Protein AF-A0A9X3Z564-F1 (afdb_monomer)

Foldseek 3Di:
DDDDVVVLVVVLVCVVVVQADLDDPPDPPGHYDPPVRSVSNVVVNVVPPD

Mean predicted aligned error: 3.12 Å

Solvent-accessible surface area (backbone atoms only — not comparable to full-atom values): 3140 Å² total; per-residue (Å²): 128,85,79,57,75,77,50,38,63,52,52,34,50,40,36,75,70,69,70,31,34,62,65,82,88,82,64,87,89,69,48,52,46,55,75,87,44,30,64,62,22,51,54,57,52,60,70,66,76,117

Radius of gyration: 10.71 Å; Cα contacts (8 Å, |Δi|>4): 43; chains: 1; bounding box: 24×29×25 Å

Structure (mmCIF, N/CA/C/O backbone):
data_AF-A0A9X3Z564-F1
#
_entry.id   AF-A0A9X3Z564-F1
#
loop_
_atom_site.group_PDB
_atom_site.id
_atom_site.type_symbol
_atom_site.label_atom_id
_atom_site.label_alt_id
_atom_site.label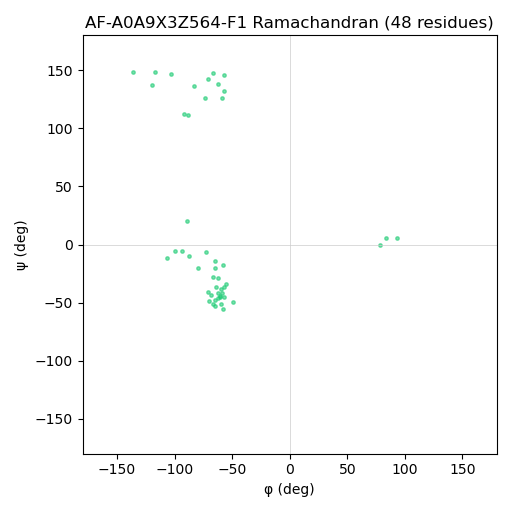_comp_id
_atom_site.label_asym_id
_atom_site.label_entity_id
_atom_site.label_seq_id
_atom_site.pdbx_PDB_ins_code
_atom_site.Cartn_x
_atom_site.Cartn_y
_atom_site.Cartn_z
_atom_site.occupancy
_atom_site.B_iso_or_equiv
_atom_site.auth_seq_id
_atom_site.auth_comp_id
_atom_site.auth_asym_id
_atom_site.auth_atom_id
_atom_site.pdbx_PDB_model_num
ATOM 1 N N . MET A 1 1 ? 4.599 13.828 2.556 1.00 63.59 1 MET A N 1
ATOM 2 C CA . MET A 1 1 ? 3.225 14.349 2.314 1.00 63.59 1 MET A CA 1
ATOM 3 C C . MET A 1 1 ? 2.312 13.724 3.372 1.00 63.59 1 MET A C 1
ATOM 5 O O . MET A 1 1 ? 2.705 12.726 3.952 1.00 63.59 1 MET A O 1
ATOM 9 N N . MET A 1 2 ? 1.141 14.275 3.710 1.00 85.00 2 MET A N 1
ATOM 10 C CA . MET A 1 2 ? 0.290 13.613 4.719 1.00 85.00 2 MET A CA 1
ATOM 11 C C . MET A 1 2 ? -0.361 12.354 4.120 1.00 85.00 2 MET A C 1
ATOM 13 O O . MET A 1 2 ? -1.003 12.435 3.068 1.00 85.00 2 MET A O 1
ATOM 17 N N . VAL A 1 3 ? -0.196 11.203 4.781 1.00 90.69 3 VAL A N 1
ATOM 18 C CA . VAL A 1 3 ? -0.859 9.939 4.425 1.00 90.69 3 VAL A CA 1
ATOM 19 C C . VAL A 1 3 ? -2.372 10.139 4.480 1.00 90.69 3 VAL A C 1
ATOM 21 O O . VAL A 1 3 ? -2.918 10.587 5.485 1.00 90.69 3 VAL A O 1
ATOM 24 N N . LYS A 1 4 ? -3.061 9.803 3.391 1.00 96.56 4 LYS A N 1
ATOM 25 C CA . LYS A 1 4 ? -4.520 9.795 3.308 1.00 96.56 4 LYS A CA 1
ATOM 26 C C . LYS A 1 4 ? -4.995 8.387 3.673 1.00 96.56 4 LYS A C 1
ATOM 28 O O . LYS A 1 4 ? -4.755 7.476 2.881 1.00 96.56 4 LY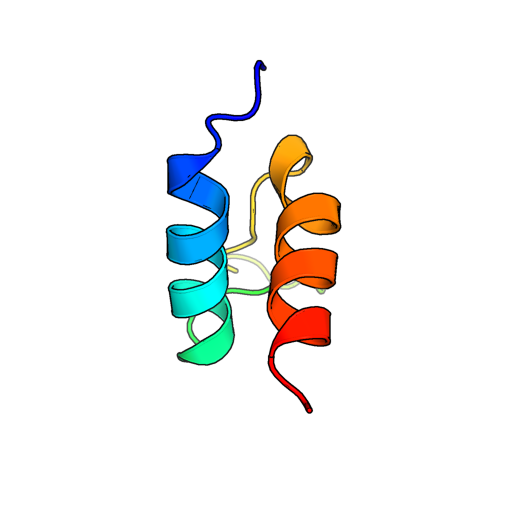S A O 1
ATOM 33 N N . PRO A 1 5 ? -5.679 8.171 4.812 1.00 96.44 5 PRO A N 1
ATOM 34 C CA . PRO A 1 5 ? -5.977 6.819 5.296 1.00 96.44 5 PRO A CA 1
ATOM 35 C C . PRO A 1 5 ? -6.724 5.940 4.286 1.00 96.44 5 PRO A C 1
ATOM 37 O O . PRO A 1 5 ? -6.447 4.751 4.177 1.00 96.44 5 PRO A O 1
ATOM 40 N N . TYR A 1 6 ? -7.607 6.530 3.473 1.00 97.06 6 TYR A N 1
ATOM 41 C CA . TYR A 1 6 ? -8.352 5.802 2.440 1.00 97.06 6 TYR A CA 1
ATOM 42 C C . TYR A 1 6 ? -7.466 5.224 1.323 1.00 97.06 6 TYR A C 1
ATOM 44 O O . TYR A 1 6 ? -7.892 4.309 0.626 1.00 97.06 6 TYR A O 1
ATOM 52 N N . MET A 1 7 ? -6.245 5.733 1.132 1.00 98.12 7 MET A N 1
ATOM 53 C CA . MET A 1 7 ? -5.321 5.228 0.112 1.00 98.12 7 MET A CA 1
ATOM 54 C C . MET A 1 7 ? -4.597 3.951 0.554 1.00 98.12 7 MET A C 1
ATOM 56 O O . MET A 1 7 ? -4.134 3.208 -0.305 1.00 98.12 7 MET A O 1
ATOM 60 N N . ILE A 1 8 ? -4.532 3.657 1.858 1.00 98.06 8 ILE A N 1
ATOM 61 C CA . ILE A 1 8 ? -3.922 2.424 2.384 1.00 98.06 8 ILE A CA 1
ATOM 62 C C . ILE A 1 8 ? -4.613 1.176 1.803 1.00 98.06 8 ILE A C 1
ATOM 64 O O . ILE A 1 8 ? -3.933 0.373 1.160 1.00 98.06 8 ILE A O 1
ATOM 68 N N . PRO A 1 9 ? -5.949 1.008 1.918 1.00 98.12 9 PRO A N 1
ATOM 69 C CA . PRO A 1 9 ? -6.616 -0.150 1.330 1.00 98.12 9 PRO A CA 1
ATOM 70 C C . PRO A 1 9 ? -6.575 -0.162 -0.203 1.00 98.12 9 PRO A C 1
ATOM 72 O O . PRO A 1 9 ? -6.558 -1.240 -0.795 1.00 98.12 9 PRO A O 1
ATOM 75 N N . VAL A 1 10 ? -6.511 1.005 -0.857 1.00 98.06 10 VAL A N 1
ATOM 76 C CA . VAL A 1 10 ? -6.389 1.110 -2.323 1.00 98.06 10 VAL A CA 1
ATOM 77 C C . VAL A 1 10 ? -5.042 0.566 -2.794 1.00 98.06 10 VAL A C 1
ATOM 79 O O . VAL A 1 10 ? -5.004 -0.301 -3.663 1.00 98.06 10 VAL A O 1
ATOM 82 N N . TYR A 1 11 ? -3.937 1.019 -2.199 1.00 98.06 11 TYR A N 1
ATOM 83 C CA . TYR A 1 11 ? -2.615 0.476 -2.512 1.00 98.06 11 TYR A CA 1
ATOM 84 C C . TYR A 1 11 ? -2.498 -0.994 -2.111 1.00 98.06 11 TYR A C 1
ATOM 86 O O . TYR A 1 11 ? -1.928 -1.776 -2.867 1.00 98.06 11 TYR A O 1
ATOM 94 N N . GLY A 1 12 ? -3.104 -1.401 -0.992 1.00 97.81 12 GLY A N 1
ATOM 95 C CA . GLY A 1 12 ? -3.185 -2.809 -0.607 1.00 97.81 12 GLY A CA 1
ATOM 96 C C . GLY A 1 12 ? -3.851 -3.674 -1.682 1.00 97.81 12 GLY A C 1
ATOM 97 O O . GLY A 1 12 ? -3.315 -4.717 -2.049 1.00 97.81 12 GLY A O 1
ATOM 98 N N . LEU A 1 13 ? -4.973 -3.225 -2.255 1.00 97.50 13 LEU A N 1
ATOM 99 C CA . LEU A 1 13 ? -5.628 -3.914 -3.372 1.00 97.50 13 LEU A CA 1
ATOM 100 C C . LEU A 1 13 ? -4.714 -4.006 -4.604 1.00 97.50 13 LEU A C 1
ATOM 102 O O . LEU A 1 13 ? -4.613 -5.068 -5.216 1.00 97.50 13 LEU A O 1
ATOM 106 N N . LEU A 1 14 ? -4.035 -2.911 -4.955 1.00 97.81 14 LEU A N 1
ATOM 107 C CA . LEU A 1 14 ? -3.127 -2.863 -6.102 1.00 97.81 14 LEU A CA 1
ATOM 108 C C . LEU A 1 14 ? -1.948 -3.835 -5.946 1.00 97.81 14 LEU A C 1
ATOM 110 O O . LEU A 1 14 ? -1.634 -4.561 -6.890 1.00 97.81 14 LEU A O 1
ATOM 114 N N . VAL A 1 15 ? -1.361 -3.919 -4.751 1.00 97.44 15 VAL A N 1
ATOM 115 C CA . VAL A 1 15 ? -0.309 -4.894 -4.427 1.00 97.44 15 VAL A CA 1
ATOM 116 C C . VAL A 1 15 ? -0.852 -6.322 -4.486 1.00 97.44 15 VAL A C 1
ATOM 118 O O . VAL A 1 15 ? -0.273 -7.177 -5.151 1.00 97.44 15 VAL A O 1
ATOM 121 N N . LYS A 1 16 ? -2.011 -6.587 -3.869 1.00 95.44 16 LYS A N 1
ATOM 122 C CA . LYS A 1 16 ? -2.641 -7.920 -3.849 1.00 95.44 16 LYS A CA 1
ATOM 123 C C . LYS A 1 16 ? -3.025 -8.419 -5.247 1.00 95.44 16 LYS A C 1
ATOM 125 O O . LYS A 1 16 ? -3.025 -9.622 -5.484 1.00 95.44 16 LYS A O 1
ATOM 130 N N . SER A 1 17 ? -3.319 -7.507 -6.176 1.00 95.25 17 SER A N 1
ATOM 131 C CA . SER A 1 17 ? -3.572 -7.828 -7.588 1.00 95.25 17 SER A CA 1
ATOM 132 C C . SER A 1 17 ? -2.313 -8.211 -8.383 1.00 95.25 17 SER A C 1
ATOM 134 O O . SER A 1 17 ? -2.424 -8.592 -9.544 1.00 95.25 17 SER A O 1
ATOM 136 N N . GLY A 1 18 ? -1.120 -8.090 -7.784 1.00 92.06 18 GLY A N 1
ATOM 137 C CA . GLY A 1 18 ? 0.172 -8.380 -8.414 1.00 92.06 18 GLY A CA 1
ATOM 138 C C . GLY A 1 18 ? 0.688 -7.284 -9.351 1.00 92.06 18 GLY A C 1
ATOM 139 O O . GLY A 1 18 ? 1.763 -7.425 -9.921 1.00 92.06 18 GLY A O 1
ATOM 140 N N . GLY A 1 19 ? -0.058 -6.188 -9.529 1.00 91.44 19 GLY A N 1
ATOM 141 C CA . GLY A 1 19 ? 0.304 -5.107 -10.450 1.00 91.44 19 GLY A CA 1
ATOM 142 C C . GLY A 1 19 ? 1.203 -4.020 -9.855 1.00 91.44 19 GLY A C 1
ATOM 143 O O . GLY A 1 19 ? 1.646 -3.148 -10.603 1.00 91.44 19 GLY A O 1
ATOM 144 N N . TRP A 1 20 ? 1.410 -4.022 -8.535 1.00 97.75 20 TRP A N 1
ATOM 145 C CA . TRP A 1 20 ? 2.224 -3.044 -7.810 1.00 97.75 20 TRP A CA 1
ATOM 146 C C . TRP A 1 20 ? 3.117 -3.730 -6.777 1.00 97.75 20 TRP A C 1
ATOM 148 O O . TRP A 1 20 ? 2.725 -4.727 -6.172 1.00 97.75 20 TRP A O 1
ATOM 158 N N . LEU A 1 21 ? 4.289 -3.150 -6.541 1.00 97.88 21 LEU A N 1
ATOM 159 C CA . LEU A 1 21 ? 5.254 -3.592 -5.541 1.00 97.88 21 LEU A CA 1
ATOM 160 C C . LEU A 1 21 ? 5.213 -2.687 -4.307 1.00 97.88 21 LEU A C 1
ATOM 162 O O . LEU A 1 21 ? 4.992 -1.480 -4.423 1.00 97.88 21 LEU A O 1
ATOM 166 N N . ILE A 1 22 ? 5.453 -3.261 -3.125 1.00 97.25 22 ILE A N 1
ATOM 167 C CA . ILE A 1 22 ? 5.627 -2.472 -1.8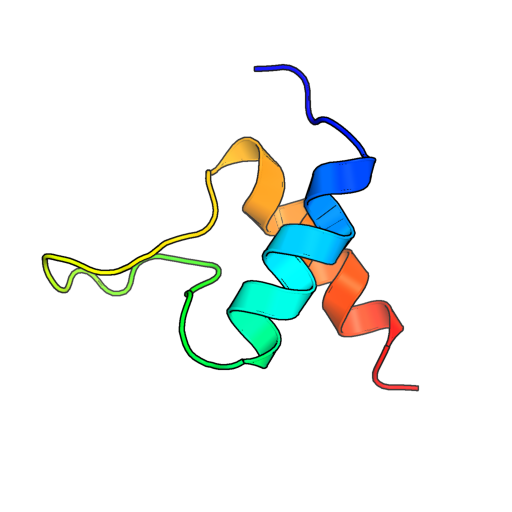94 1.00 97.25 22 ILE A CA 1
ATOM 168 C C . ILE A 1 22 ? 6.957 -1.713 -1.952 1.00 97.25 22 ILE A C 1
ATOM 170 O O . ILE A 1 22 ? 6.974 -0.507 -1.737 1.00 97.25 22 ILE A O 1
ATOM 174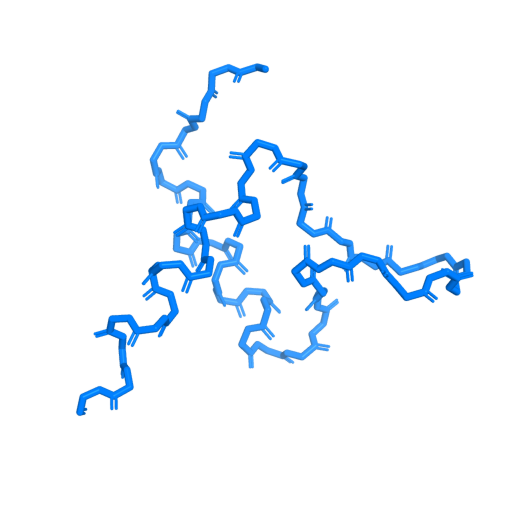 N N . GLU A 1 23 ? 8.041 -2.405 -2.297 1.00 95.88 23 GLU A N 1
ATOM 175 C CA . GLU A 1 23 ? 9.384 -1.842 -2.467 1.00 95.88 23 GLU A CA 1
ATOM 176 C C . GLU A 1 23 ? 9.850 -2.018 -3.920 1.00 95.88 23 GLU A C 1
ATOM 178 O O . GLU A 1 23 ? 9.467 -3.002 -4.559 1.00 95.88 23 GLU A O 1
ATOM 183 N N . PRO A 1 24 ? 10.666 -1.097 -4.459 1.00 94.81 24 PRO A N 1
ATOM 184 C CA . PRO A 1 24 ? 11.250 -1.259 -5.788 1.00 94.81 24 PRO A CA 1
ATOM 185 C C . PRO A 1 24 ? 12.250 -2.426 -5.805 1.00 94.81 24 PRO A C 1
ATOM 187 O O . PRO A 1 24 ? 12.962 -2.641 -4.823 1.00 94.81 24 PRO A O 1
ATOM 190 N N . THR A 1 25 ? 12.374 -3.137 -6.930 1.00 93.50 25 THR A N 1
ATOM 191 C CA . THR A 1 25 ?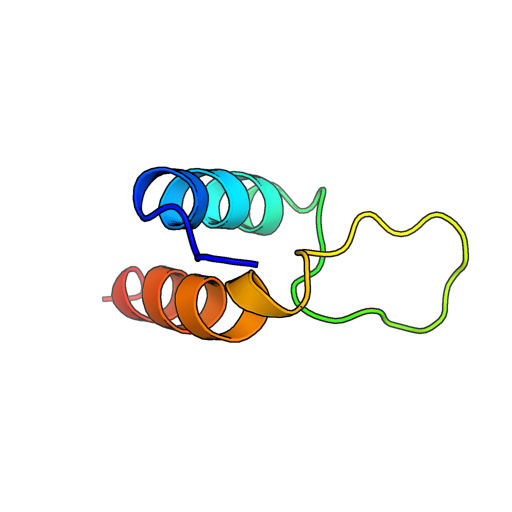 13.431 -4.158 -7.115 1.00 93.50 25 THR A CA 1
ATOM 192 C C . THR A 1 25 ? 14.622 -3.650 -7.927 1.00 93.50 25 THR A C 1
ATOM 194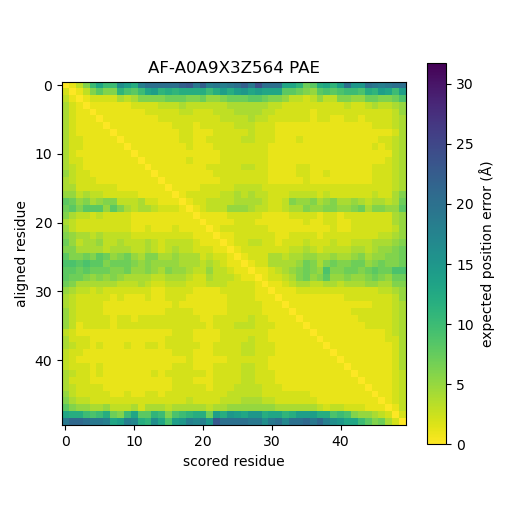 O O . THR A 1 25 ? 15.638 -4.334 -8.042 1.00 93.50 25 THR A O 1
ATOM 197 N N . GLY A 1 26 ? 14.523 -2.428 -8.460 1.00 90.38 26 GLY A N 1
ATOM 198 C CA . GLY A 1 26 ? 15.552 -1.815 -9.304 1.00 90.38 26 GLY A CA 1
ATOM 199 C C . GLY A 1 26 ? 15.328 -2.032 -10.801 1.00 90.38 26 GLY A C 1
ATOM 200 O O . GLY A 1 26 ? 16.169 -1.622 -11.600 1.00 90.38 26 GLY A O 1
ATOM 201 N N . VAL A 1 27 ? 14.204 -2.640 -11.193 1.00 92.00 27 VAL A N 1
ATOM 202 C CA . VAL A 1 27 ? 13.775 -2.729 -12.593 1.00 92.00 27 VAL A CA 1
ATOM 203 C C . VAL A 1 27 ? 13.048 -1.440 -12.987 1.00 92.00 27 VAL A C 1
ATOM 205 O O . VAL A 1 27 ? 12.235 -0.898 -12.240 1.00 92.00 27 VAL A O 1
ATOM 208 N N . GLU A 1 28 ? 13.343 -0.919 -14.176 1.00 89.75 28 GLU A N 1
ATOM 209 C CA . GLU A 1 28 ? 12.699 0.291 -14.684 1.00 89.75 28 GLU A CA 1
ATOM 210 C C . GLU A 1 28 ? 11.226 0.036 -15.060 1.00 89.75 28 GLU A C 1
ATOM 212 O O . GLU A 1 28 ? 10.872 -1.020 -15.584 1.00 89.75 28 GLU A O 1
ATOM 217 N N . GLY A 1 29 ? 10.353 1.015 -14.804 1.00 90.12 29 GLY A N 1
ATOM 218 C CA . GLY A 1 29 ? 8.925 0.936 -15.143 1.00 90.12 29 GLY A CA 1
ATOM 219 C C . GLY A 1 29 ? 8.050 0.207 -14.116 1.00 90.12 29 GLY A C 1
ATOM 220 O O . GLY A 1 29 ? 6.850 0.037 -14.346 1.00 90.12 29 GLY A O 1
ATOM 221 N N . GLU A 1 30 ? 8.614 -0.191 -12.975 1.00 95.00 30 GLU A N 1
ATOM 222 C CA . GLU A 1 30 ? 7.856 -0.765 -11.866 1.00 95.00 30 GLU A CA 1
ATOM 223 C C . GLU A 1 30 ? 6.834 0.225 -11.298 1.00 95.00 30 GLU A C 1
ATOM 225 O O . GLU A 1 30 ? 7.112 1.405 -11.071 1.00 95.00 30 GLU A O 1
ATOM 230 N N . LYS A 1 31 ? 5.634 -0.278 -11.006 1.00 97.31 31 LYS A N 1
ATOM 231 C CA . LYS A 1 31 ? 4.643 0.463 -10.228 1.00 97.31 31 LYS A CA 1
ATOM 232 C C . LYS A 1 31 ? 4.884 0.167 -8.756 1.00 97.31 31 LYS A C 1
ATOM 234 O O . LYS A 1 31 ? 4.664 -0.956 -8.309 1.00 97.31 31 LYS A O 1
ATOM 239 N N . VAL A 1 32 ? 5.345 1.166 -8.014 1.00 97.81 32 VAL A N 1
ATOM 240 C CA . VAL A 1 32 ? 5.766 1.013 -6.617 1.00 97.81 32 VAL A CA 1
ATOM 241 C C . VAL A 1 32 ? 4.910 1.895 -5.727 1.00 97.81 32 VAL A C 1
ATOM 243 O O . VAL A 1 32 ? 4.620 3.044 -6.068 1.00 97.81 32 VAL A O 1
ATOM 246 N N . VAL A 1 33 ? 4.496 1.361 -4.580 1.00 97.69 33 VAL A N 1
ATOM 247 C CA . VAL A 1 33 ? 3.775 2.130 -3.565 1.00 97.69 33 VAL A CA 1
ATOM 248 C C . VAL A 1 33 ? 4.627 3.345 -3.150 1.00 97.69 33 VAL A C 1
ATOM 250 O O . VAL A 1 33 ? 5.827 3.194 -2.882 1.00 97.69 33 VAL A O 1
ATOM 253 N N . PRO A 1 34 ? 4.049 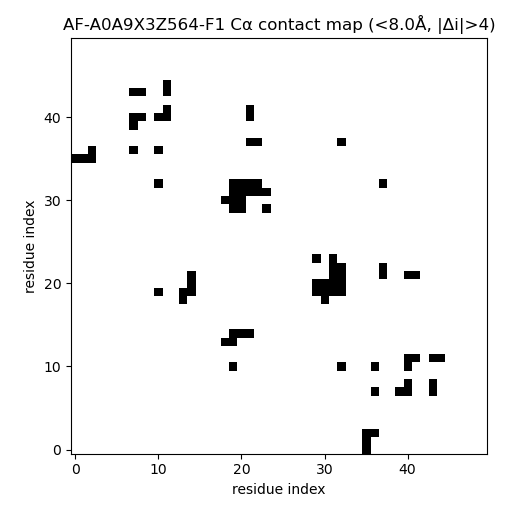4.564 -3.096 1.00 96.81 34 PRO A N 1
ATOM 254 C CA . PRO A 1 34 ? 4.793 5.737 -2.651 1.00 96.81 34 PRO A CA 1
ATOM 255 C C . PRO A 1 34 ? 5.366 5.527 -1.250 1.00 96.81 34 PRO A C 1
ATOM 257 O O . PRO A 1 34 ? 4.731 4.886 -0.418 1.00 96.81 34 PRO A O 1
ATOM 260 N N . GLU A 1 35 ? 6.539 6.098 -0.988 1.00 96.06 35 GLU A N 1
ATOM 261 C CA . GLU A 1 35 ? 7.323 5.860 0.232 1.00 96.06 35 GLU A CA 1
ATOM 262 C C . GLU A 1 35 ? 6.498 6.002 1.522 1.00 96.06 35 GLU A C 1
ATOM 264 O O . GLU A 1 35 ? 6.426 5.060 2.309 1.00 96.06 35 GLU A O 1
ATOM 269 N N . ASP A 1 36 ? 5.757 7.109 1.657 1.00 96.88 36 ASP A N 1
ATOM 270 C CA . ASP A 1 36 ? 4.885 7.400 2.809 1.00 96.88 36 ASP A CA 1
ATOM 271 C C . ASP A 1 36 ? 3.801 6.321 3.067 1.00 96.88 36 ASP A C 1
ATOM 273 O O . ASP A 1 36 ? 3.212 6.276 4.145 1.00 96.88 36 ASP A O 1
ATOM 277 N N . TYR A 1 37 ? 3.503 5.460 2.087 1.00 97.75 37 TYR A N 1
ATOM 278 C CA . TYR A 1 37 ? 2.480 4.413 2.172 1.00 97.75 37 TYR A CA 1
ATOM 279 C C . TYR A 1 37 ? 3.038 2.997 2.318 1.00 97.75 37 TYR A C 1
ATOM 281 O O . TYR A 1 37 ? 2.255 2.102 2.629 1.00 97.75 37 TYR A O 1
ATOM 289 N N . ARG A 1 38 ? 4.340 2.755 2.122 1.00 97.44 38 ARG A N 1
ATOM 290 C CA . ARG A 1 38 ? 4.888 1.383 2.094 1.00 97.44 38 ARG A CA 1
ATOM 291 C C . ARG A 1 38 ? 4.648 0.641 3.404 1.00 97.44 38 ARG A C 1
ATOM 293 O O . ARG A 1 38 ? 4.067 -0.442 3.391 1.00 97.44 38 ARG A O 1
ATOM 300 N N . LEU A 1 3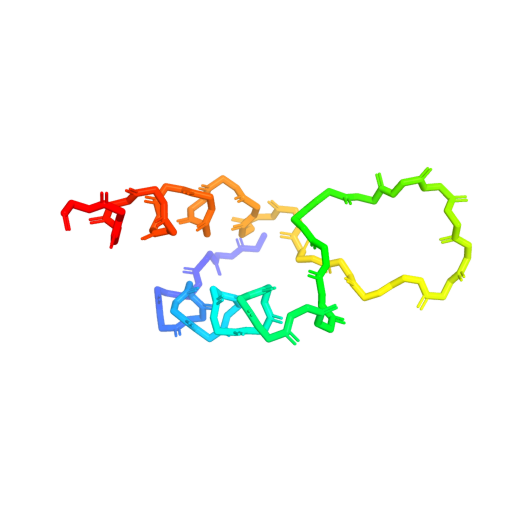9 ? 5.015 1.263 4.526 1.00 97.50 39 LEU A N 1
ATOM 301 C CA . LEU A 1 39 ? 4.829 0.682 5.855 1.00 97.50 39 LEU A CA 1
ATOM 302 C C . LEU A 1 39 ? 3.334 0.509 6.215 1.00 97.50 39 LEU A C 1
ATOM 304 O O . LEU A 1 39 ? 2.941 -0.626 6.479 1.00 97.50 39 LEU A O 1
ATOM 308 N N . PRO A 1 40 ? 2.465 1.541 6.122 1.00 97.56 40 PRO A N 1
ATOM 309 C CA . PRO A 1 40 ? 1.034 1.373 6.401 1.00 97.56 40 PRO A CA 1
ATOM 310 C C . PRO A 1 40 ? 0.342 0.309 5.536 1.00 97.56 40 PRO A C 1
ATOM 312 O O . PRO A 1 40 ? -0.555 -0.392 6.001 1.00 97.56 40 PRO A O 1
ATOM 315 N N . VAL A 1 41 ? 0.732 0.183 4.262 1.00 97.81 41 VAL A N 1
ATOM 316 C CA . VAL A 1 41 ? 0.177 -0.830 3.350 1.00 97.81 41 VAL A CA 1
ATOM 317 C C . VAL A 1 41 ? 0.663 -2.226 3.724 1.00 97.81 41 VAL A C 1
ATOM 319 O O . VAL A 1 41 ? -0.141 -3.156 3.715 1.00 97.81 41 VAL A O 1
ATOM 322 N N . ALA A 1 42 ? 1.940 -2.383 4.082 1.00 97.19 42 ALA A N 1
ATOM 323 C CA . ALA A 1 42 ? 2.477 -3.658 4.547 1.00 97.19 42 ALA A CA 1
ATOM 324 C C . ALA A 1 42 ? 1.756 -4.143 5.816 1.00 97.19 42 ALA A C 1
ATOM 326 O O . ALA A 1 42 ? 1.324 -5.294 5.871 1.00 97.19 42 ALA A O 1
ATOM 327 N N . GLU A 1 43 ? 1.545 -3.255 6.792 1.00 97.44 43 GLU A N 1
ATOM 328 C CA . GLU A 1 43 ? 0.797 -3.551 8.021 1.00 97.44 43 GLU A CA 1
ATOM 329 C C . GLU A 1 43 ? -0.663 -3.925 7.728 1.00 97.44 43 GLU A C 1
ATOM 331 O O . G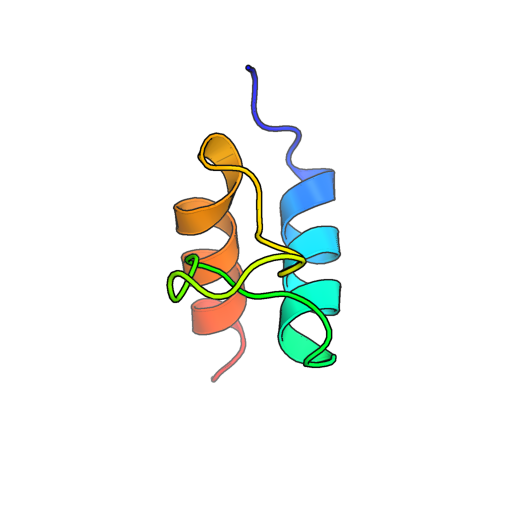LU A 1 43 ? -1.167 -4.934 8.226 1.00 97.44 43 GLU A O 1
ATOM 336 N N . TYR A 1 44 ? -1.333 -3.153 6.866 1.00 97.06 44 TYR A N 1
ATOM 337 C CA . TYR A 1 44 ? -2.704 -3.431 6.438 1.00 97.06 44 TYR A CA 1
ATOM 338 C C . TYR A 1 44 ? -2.846 -4.800 5.759 1.00 97.06 44 TYR A C 1
ATOM 340 O O . TYR A 1 44 ? -3.815 -5.514 6.014 1.00 97.06 44 TYR A O 1
ATOM 348 N N . LEU A 1 45 ? -1.896 -5.174 4.897 1.00 95.88 45 LEU A N 1
ATOM 349 C CA . LEU A 1 45 ? -1.895 -6.473 4.225 1.00 95.88 45 LEU A CA 1
ATOM 350 C C . LEU A 1 45 ? -1.632 -7.618 5.207 1.00 95.88 45 LEU A C 1
ATOM 352 O O . LEU A 1 45 ? -2.337 -8.623 5.155 1.00 95.88 45 LEU A O 1
ATOM 356 N N . ALA A 1 46 ? -0.670 -7.459 6.122 1.00 96.38 46 ALA A N 1
ATOM 357 C CA . ALA A 1 46 ? -0.352 -8.463 7.137 1.00 96.38 46 ALA A CA 1
ATOM 358 C C . ALA A 1 46 ? -1.554 -8.767 8.049 1.00 96.38 46 ALA A C 1
ATOM 360 O O . ALA A 1 46 ? -1.812 -9.928 8.361 1.00 96.38 46 ALA A O 1
ATOM 361 N N . ALA A 1 47 ? -2.344 -7.749 8.405 1.00 96.56 47 ALA A N 1
ATOM 362 C CA . ALA A 1 47 ? -3.547 -7.905 9.225 1.00 96.56 47 ALA A CA 1
ATOM 363 C C . ALA A 1 47 ? -4.672 -8.730 8.560 1.00 96.56 47 ALA A C 1
ATOM 365 O O . ALA A 1 47 ? -5.608 -9.139 9.243 1.00 96.56 47 ALA A O 1
ATOM 366 N N . GLN A 1 48 ? -4.610 -8.980 7.246 1.00 91.94 48 GLN A N 1
ATOM 367 C CA . GLN A 1 48 ? -5.616 -9.763 6.509 1.00 91.94 48 GLN A CA 1
ATOM 368 C C . GLN A 1 48 ? -5.289 -11.253 6.376 1.00 91.94 48 GLN A C 1
ATOM 370 O O . GLN A 1 48 ? -6.098 -11.989 5.817 1.00 91.94 48 GLN A O 1
ATOM 375 N N . VAL A 1 49 ? -4.113 -11.699 6.820 1.00 78.62 49 VAL A N 1
ATOM 376 C CA . VAL A 1 49 ? -3.640 -13.090 6.653 1.00 78.62 49 VAL A CA 1
ATOM 377 C C . VAL A 1 49 ? -4.081 -13.987 7.831 1.00 78.62 49 VAL A C 1
ATOM 379 O O . VAL A 1 49 ? -3.500 -15.041 8.064 1.00 78.62 49 VAL A O 1
ATOM 382 N N . ALA A 1 50 ? -5.107 -13.570 8.582 1.00 56.09 50 ALA A N 1
ATOM 383 C CA . ALA A 1 50 ? -5.684 -14.323 9.700 1.00 56.09 50 ALA A CA 1
ATOM 384 C C . ALA A 1 50 ? -6.585 -15.481 9.241 1.00 56.09 50 ALA A C 1
ATOM 386 O O . ALA A 1 50 ? -7.347 -15.290 8.264 1.00 56.09 50 ALA A O 1
#

Sequence (50 aa):
MMVKPYMIPVYGLLVKSGGWLIEPTGVEGEKVVPEDYRLPVAEYLAAQVA

Organism: NCBI:txid33942

pLDDT: mean 93.93, std 7.92, range [56.09, 98.12]

Secondary structure (DSSP, 8-state):
----TTHHHHHHHHHHTTS-BSS--S-TT--B--HHHHHHHHHHHHTT--

InterPro domains:
  IPR047907 Phage-related CD1375-like [NF040910] (7-48)